Protein AF-A0AAV4RPF2-F1 (afdb_monomer_lite)

Radius of gyration: 21.47 Å; chains: 1; bounding box: 66×30×60 Å

Organism: Caerostris extrusa (NCBI:txid172846)

Sequence (125 aa):
MWRKDGKDIMGQFYALSDIQVTRRSFAWDINDFSHLQVNKKHSVSINSMSKNVLITLDLFFSGGQYSEETINITVCFSDPTIEFLTFNYFLMDAEGQRVDCGKQEILSDQFKKETTFALPLSKPK

pLDDT: mean 80.64, std 11.81, range [34.12, 93.69]

Secondary structure (DSSP, 8-state):
--EETTEE--PPP-PPPP------------TTGGGPPBT--EEEEEE-TTS-EEEEEEEEEEEETTEEEEEEEEEEE--TT--EEEEEEEEE-TT-PEEEEEEEEEEGGG--SEEEEE-------

Structure (mmCIF, N/CA/C/O backbone):
data_AF-A0AAV4RPF2-F1
#
_entry.id   AF-A0AAV4RPF2-F1
#
loop_
_atom_site.group_PDB
_atom_site.id
_atom_site.type_symbol
_atom_site.label_atom_id
_atom_site.label_alt_id
_atom_site.label_comp_id
_atom_site.label_asym_id
_atom_site.label_entity_id
_atom_site.label_seq_id
_atom_site.pdbx_PDB_ins_code
_atom_site.Cartn_x
_atom_site.Cartn_y
_atom_site.Cartn_z
_atom_site.occupancy
_atom_site.B_iso_or_equiv
_atom_site.auth_seq_id
_atom_site.aut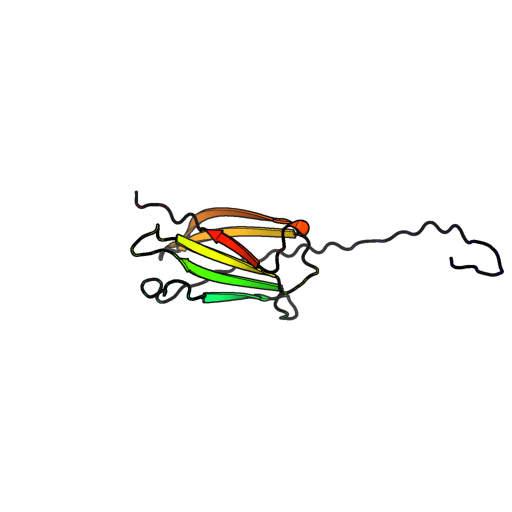h_comp_id
_atom_site.auth_asym_id
_atom_site.auth_atom_id
_atom_site.pdbx_PDB_model_num
ATOM 1 N N . MET A 1 1 ? 34.977 3.013 -24.469 1.00 49.94 1 MET A N 1
ATOM 2 C CA . MET A 1 1 ? 34.861 3.310 -25.912 1.00 49.94 1 MET A CA 1
ATOM 3 C C . MET A 1 1 ? 35.211 2.039 -26.661 1.00 49.94 1 MET A C 1
ATOM 5 O O . MET A 1 1 ? 36.347 1.591 -26.557 1.00 49.94 1 MET A O 1
ATOM 9 N N . TRP A 1 2 ? 34.228 1.381 -27.272 1.00 54.47 2 TRP A N 1
ATOM 10 C CA . TRP A 1 2 ? 34.443 0.076 -27.898 1.00 54.47 2 TRP A CA 1
ATOM 11 C C . TRP A 1 2 ? 34.965 0.274 -29.319 1.00 54.47 2 TRP A C 1
ATOM 13 O O . TRP A 1 2 ? 34.317 0.921 -30.136 1.00 54.47 2 TRP A O 1
ATOM 23 N N . ARG A 1 3 ? 36.158 -0.259 -29.588 1.00 56.97 3 ARG A N 1
ATOM 24 C CA . ARG A 1 3 ? 36.816 -0.207 -30.895 1.00 56.97 3 ARG A CA 1
ATOM 25 C C . ARG A 1 3 ? 36.824 -1.602 -31.493 1.00 56.97 3 ARG A C 1
ATOM 27 O O . ARG A 1 3 ? 37.191 -2.554 -30.808 1.00 56.97 3 ARG A O 1
ATOM 34 N N . LYS A 1 4 ? 36.475 -1.709 -32.771 1.00 59.25 4 LYS A N 1
ATOM 35 C CA . LYS A 1 4 ? 36.765 -2.893 -33.582 1.00 59.25 4 LYS A CA 1
ATOM 36 C C . LYS A 1 4 ? 37.765 -2.469 -34.651 1.00 59.25 4 LYS A C 1
ATOM 38 O O . LYS A 1 4 ? 37.556 -1.456 -35.313 1.00 59.25 4 LYS A O 1
ATOM 43 N N . ASP A 1 5 ? 38.889 -3.176 -34.727 1.00 71.62 5 ASP A N 1
ATOM 44 C CA . ASP A 1 5 ? 39.988 -2.909 -35.667 1.00 71.62 5 ASP A CA 1
ATOM 45 C C . ASP A 1 5 ? 40.487 -1.450 -35.658 1.00 71.62 5 ASP A C 1
ATOM 47 O O . ASP A 1 5 ? 40.779 -0.851 -36.691 1.00 71.62 5 ASP A O 1
ATOM 51 N N . GLY A 1 6 ? 40.554 -0.844 -34.467 1.00 65.69 6 GLY A N 1
ATOM 52 C CA . GLY A 1 6 ? 41.120 0.496 -34.276 1.00 65.69 6 GLY A CA 1
ATOM 53 C C . GLY A 1 6 ? 40.266 1.663 -34.786 1.00 65.69 6 GLY A C 1
ATOM 54 O O . GLY A 1 6 ? 40.702 2.805 -34.656 1.00 65.69 6 GLY A O 1
ATOM 55 N N . LYS A 1 7 ? 39.058 1.416 -35.309 1.00 60.72 7 LYS A N 1
ATOM 56 C CA . LYS A 1 7 ? 38.104 2.464 -35.703 1.00 60.72 7 LYS A CA 1
ATOM 57 C C . LYS A 1 7 ? 36.989 2.607 -34.669 1.00 60.72 7 LYS A C 1
ATOM 59 O O . LYS A 1 7 ? 36.446 1.612 -34.184 1.00 60.72 7 LYS A O 1
ATOM 64 N N . ASP A 1 8 ? 36.650 3.853 -34.344 1.00 62.22 8 ASP A N 1
ATOM 65 C CA . ASP A 1 8 ? 35.477 4.160 -33.529 1.00 62.22 8 ASP A CA 1
ATOM 66 C C . ASP A 1 8 ? 34.224 3.883 -34.364 1.00 62.22 8 ASP A C 1
ATOM 68 O O . ASP A 1 8 ? 33.990 4.482 -35.415 1.00 62.22 8 ASP A O 1
ATOM 72 N N . ILE A 1 9 ? 33.430 2.921 -33.910 1.00 64.44 9 ILE A N 1
ATOM 73 C CA . ILE A 1 9 ? 32.157 2.569 -34.529 1.00 64.44 9 ILE A CA 1
ATOM 74 C C . ILE A 1 9 ? 31.121 3.543 -33.963 1.00 64.44 9 ILE A C 1
ATOM 76 O O . ILE A 1 9 ? 30.652 3.365 -32.839 1.00 64.44 9 ILE A O 1
ATOM 80 N N . MET A 1 10 ? 30.777 4.597 -34.711 1.00 60.41 10 MET A N 1
ATOM 81 C CA . MET A 1 10 ? 29.587 5.406 -34.417 1.00 60.41 10 MET A CA 1
ATOM 82 C C . MET A 1 10 ? 28.338 4.590 -34.776 1.00 60.41 10 MET A C 1
ATOM 84 O O . MET A 1 10 ? 27.730 4.771 -35.827 1.00 60.41 10 MET A O 1
ATOM 88 N N . GLY A 1 11 ? 27.990 3.633 -33.919 1.00 66.31 11 GLY A N 1
ATOM 89 C CA . GLY A 1 11 ? 26.683 2.991 -33.950 1.00 66.31 11 GLY A CA 1
ATOM 90 C C . GLY A 1 11 ? 25.660 3.892 -33.266 1.00 66.31 11 GLY A C 1
ATOM 91 O O . GLY A 1 11 ? 25.922 4.402 -32.179 1.00 66.31 11 GLY A O 1
ATOM 92 N N . GLN A 1 12 ? 24.497 4.098 -33.883 1.00 66.88 12 GLN A N 1
ATOM 93 C CA . GLN A 1 12 ? 23.336 4.591 -33.145 1.00 66.88 12 GLN A CA 1
ATOM 94 C C . GLN A 1 12 ? 22.904 3.489 -32.177 1.00 66.88 12 GLN A C 1
ATOM 96 O O . GLN A 1 12 ? 22.628 2.361 -32.585 1.00 66.88 12 GLN A O 1
ATOM 101 N N . PHE A 1 13 ? 22.910 3.808 -30.888 1.00 65.62 13 PHE A N 1
ATOM 102 C CA . PHE A 1 13 ? 22.468 2.900 -29.841 1.00 65.62 13 PHE A CA 1
ATOM 103 C C . PHE A 1 13 ? 21.001 3.190 -29.555 1.00 65.62 13 PHE A C 1
ATOM 105 O O . PHE A 1 13 ? 20.647 4.309 -29.189 1.00 65.62 13 PHE A O 1
ATOM 112 N N . TYR A 1 14 ? 20.158 2.178 -29.716 1.00 70.56 14 TYR A N 1
ATOM 113 C CA . TYR A 1 14 ? 18.766 2.235 -29.301 1.00 70.56 14 TYR A CA 1
ATOM 114 C C . TYR A 1 14 ? 18.627 1.420 -28.021 1.00 70.56 14 TYR A C 1
ATOM 116 O O . TYR A 1 14 ? 19.003 0.250 -27.984 1.00 70.56 14 TYR A O 1
ATOM 124 N N . ALA A 1 15 ? 18.098 2.046 -26.976 1.00 75.50 15 ALA A N 1
ATOM 125 C CA . ALA A 1 15 ? 17.590 1.345 -25.810 1.00 75.50 15 ALA A CA 1
ATOM 126 C C . ALA A 1 15 ? 16.069 1.266 -25.957 1.00 75.50 15 ALA A C 1
ATOM 128 O O . ALA A 1 15 ? 15.411 2.289 -26.145 1.00 75.50 15 ALA A O 1
ATOM 129 N N . LEU A 1 16 ? 15.526 0.052 -25.918 1.00 76.94 16 LEU A N 1
ATOM 130 C CA . LEU A 1 16 ? 14.088 -0.177 -25.842 1.00 76.94 16 LEU A CA 1
ATOM 131 C C . LEU A 1 16 ? 13.747 -0.436 -24.378 1.00 76.94 16 LEU A C 1
ATOM 133 O O . LEU A 1 16 ? 14.242 -1.401 -23.797 1.00 76.94 16 LEU A O 1
ATOM 137 N N . SER A 1 17 ? 12.923 0.426 -23.793 1.00 74.69 17 SER A N 1
ATOM 138 C CA . SER A 1 17 ? 12.342 0.190 -22.472 1.00 74.69 17 SER A CA 1
ATOM 139 C C . SER A 1 17 ? 10.981 -0.473 -22.651 1.00 74.69 17 SER A C 1
ATOM 141 O O . SER A 1 17 ? 10.117 0.083 -23.328 1.00 74.69 17 SER A O 1
ATOM 143 N N . ASP A 1 18 ? 10.792 -1.648 -22.054 1.00 79.44 18 ASP A N 1
ATOM 144 C CA . ASP A 1 18 ? 9.480 -2.288 -21.951 1.00 79.44 18 ASP A CA 1
ATOM 145 C C . ASP A 1 18 ? 8.809 -1.828 -20.651 1.00 79.44 18 ASP A C 1
ATOM 147 O O . ASP A 1 18 ? 9.366 -1.994 -19.564 1.00 79.44 18 ASP A O 1
ATOM 151 N N . ILE A 1 19 ? 7.642 -1.194 -20.767 1.00 80.88 19 ILE A N 1
ATOM 152 C CA . ILE A 1 19 ? 6.880 -0.673 -19.629 1.00 80.88 19 ILE A CA 1
ATOM 153 C C . ILE A 1 19 ? 5.641 -1.543 -19.465 1.00 80.88 19 ILE A C 1
ATOM 155 O O . ILE A 1 19 ? 4.649 -1.399 -20.184 1.00 80.88 19 ILE A O 1
ATOM 159 N N . GLN A 1 20 ? 5.675 -2.425 -18.471 1.00 84.88 20 GLN A N 1
ATOM 160 C CA . GLN A 1 20 ? 4.541 -3.279 -18.155 1.00 84.88 20 GLN A CA 1
ATOM 161 C C . GLN A 1 20 ? 3.551 -2.568 -17.221 1.00 84.88 20 GLN A C 1
ATOM 163 O O . GLN A 1 20 ? 3.886 -2.187 -16.101 1.00 84.88 20 GLN A O 1
ATOM 168 N N . VAL A 1 21 ? 2.286 -2.472 -17.639 1.00 85.25 21 VAL A N 1
ATOM 169 C CA . VAL A 1 21 ? 1.189 -1.955 -16.805 1.00 85.25 21 VAL A CA 1
ATOM 170 C C . VAL A 1 21 ? 0.378 -3.118 -16.244 1.00 85.25 21 VAL A C 1
ATOM 172 O O . VAL A 1 21 ? -0.263 -3.857 -16.989 1.00 85.25 21 VAL A O 1
ATOM 175 N N . THR A 1 22 ? 0.358 -3.261 -14.919 1.00 85.88 22 THR A N 1
ATOM 176 C CA . THR A 1 22 ? -0.455 -4.276 -14.232 1.00 85.88 22 THR A CA 1
ATOM 177 C C . THR A 1 22 ? -1.598 -3.613 -13.472 1.00 85.88 22 THR A C 1
ATOM 179 O O . THR A 1 22 ? -1.373 -2.726 -12.655 1.00 85.88 22 THR A O 1
ATOM 182 N N . ARG A 1 23 ? -2.836 -4.067 -13.708 1.00 88.38 23 ARG A N 1
ATOM 183 C CA . ARG A 1 23 ? -4.029 -3.623 -12.968 1.00 88.38 23 ARG A CA 1
ATOM 184 C C . ARG A 1 23 ? -4.556 -4.754 -12.102 1.00 88.38 23 ARG A C 1
ATOM 186 O O . ARG A 1 23 ? -4.682 -5.883 -12.570 1.00 88.38 23 ARG A O 1
ATOM 193 N N . ARG A 1 24 ? -4.870 -4.444 -10.847 1.00 86.44 24 ARG A N 1
ATOM 194 C CA . ARG A 1 24 ? -5.449 -5.388 -9.888 1.00 86.44 24 ARG A CA 1
ATOM 195 C C . ARG A 1 24 ? -6.525 -4.705 -9.063 1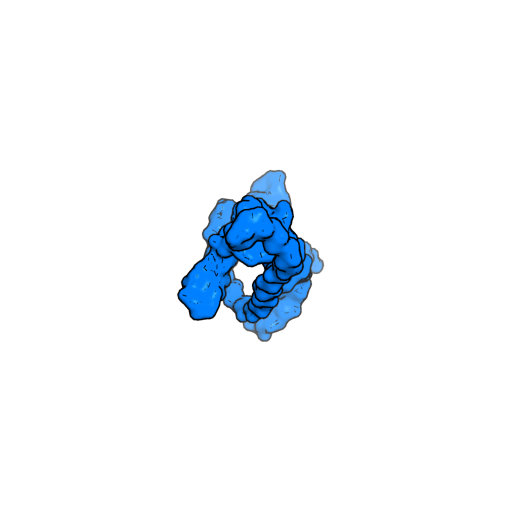.00 86.44 24 ARG A C 1
ATOM 197 O O . ARG A 1 24 ? -6.449 -3.510 -8.796 1.00 86.44 24 ARG A O 1
ATOM 204 N N . SER A 1 25 ? -7.504 -5.495 -8.653 1.00 88.25 25 SER A N 1
ATOM 205 C CA . SER A 1 25 ? -8.555 -5.092 -7.728 1.00 88.25 25 SER A CA 1
ATOM 206 C C . SER A 1 25 ? -8.775 -6.237 -6.755 1.00 88.25 25 SER A C 1
ATOM 208 O O . SER A 1 25 ? -8.750 -7.400 -7.154 1.00 88.25 25 SER A O 1
ATOM 210 N N . PHE A 1 26 ? -8.948 -5.909 -5.485 1.00 88.69 26 PHE A N 1
ATOM 211 C CA . PHE A 1 26 ? -9.204 -6.874 -4.428 1.00 88.69 26 PHE A CA 1
ATOM 212 C C . PHE A 1 26 ? -10.079 -6.218 -3.362 1.00 88.69 26 PHE A C 1
ATOM 214 O O . PHE A 1 26 ? -10.101 -4.993 -3.248 1.00 88.69 26 PHE A O 1
ATOM 221 N N . ALA A 1 27 ? -10.803 -7.044 -2.614 1.00 88.81 27 ALA A N 1
ATOM 222 C CA . ALA A 1 27 ? -11.460 -6.638 -1.382 1.00 88.81 27 ALA A CA 1
ATOM 223 C C . ALA A 1 27 ? -10.549 -7.011 -0.209 1.00 88.81 27 ALA A C 1
ATOM 225 O O . ALA A 1 27 ? -9.885 -8.051 -0.249 1.00 88.81 27 ALA A O 1
ATOM 226 N N . TRP A 1 28 ? -10.492 -6.151 0.802 1.00 90.12 28 TRP A N 1
ATOM 227 C CA . TRP A 1 28 ? -9.734 -6.401 2.018 1.00 90.12 28 TRP A CA 1
ATOM 228 C C . TRP A 1 28 ? -10.656 -6.279 3.221 1.00 90.12 28 TRP A C 1
ATOM 230 O O . TRP A 1 28 ? -10.997 -5.177 3.646 1.00 90.12 28 TRP A O 1
ATOM 240 N N . ASP A 1 29 ? -11.050 -7.432 3.752 1.00 87.62 29 ASP A N 1
ATOM 241 C CA . ASP A 1 29 ? -11.930 -7.502 4.909 1.00 87.62 29 ASP A CA 1
ATOM 242 C C . ASP A 1 29 ? -11.136 -7.193 6.182 1.00 87.62 29 ASP A C 1
ATOM 244 O O . ASP A 1 29 ? -10.206 -7.916 6.558 1.00 87.62 29 ASP A O 1
ATOM 248 N N . ILE A 1 30 ? -11.503 -6.099 6.848 1.00 84.25 30 ILE A N 1
ATOM 249 C CA . ILE A 1 30 ? -10.935 -5.712 8.139 1.00 84.25 30 ILE A CA 1
ATOM 250 C C . ILE A 1 30 ? -11.836 -6.257 9.241 1.00 84.25 30 ILE A C 1
ATOM 252 O O . ILE A 1 30 ? -12.804 -5.620 9.659 1.00 84.25 30 ILE A O 1
ATOM 256 N N . ASN A 1 31 ? -11.512 -7.461 9.703 1.00 82.88 31 ASN A N 1
ATOM 257 C CA . ASN A 1 31 ? -12.184 -8.062 10.850 1.00 82.88 31 ASN A CA 1
ATOM 258 C C . ASN A 1 31 ? -11.841 -7.304 12.137 1.00 82.88 31 ASN A C 1
ATOM 260 O O . ASN A 1 31 ? -10.755 -6.734 12.258 1.00 82.88 31 ASN A O 1
ATOM 264 N N . ASP A 1 32 ? -12.767 -7.322 13.096 1.00 81.81 32 ASP A N 1
ATOM 265 C CA . ASP A 1 32 ? -12.603 -6.694 14.411 1.00 81.81 32 ASP A CA 1
ATOM 266 C C . ASP A 1 32 ? -12.194 -5.213 14.336 1.00 81.81 32 ASP A C 1
ATOM 268 O O . ASP A 1 32 ? -11.394 -4.730 15.137 1.00 81.81 32 ASP A O 1
ATOM 272 N N . PHE A 1 33 ? -12.754 -4.471 13.373 1.00 79.50 33 PHE A N 1
ATOM 273 C CA . PHE A 1 33 ? -12.443 -3.056 13.148 1.00 79.50 33 PHE A CA 1
ATOM 274 C C . PHE A 1 33 ? -12.595 -2.194 14.417 1.00 79.50 33 PHE A C 1
ATOM 276 O O . PHE A 1 33 ? -11.781 -1.312 14.680 1.00 79.50 33 PHE A O 1
ATOM 283 N N . SER A 1 34 ? -13.592 -2.490 15.257 1.00 79.50 34 SER A N 1
ATOM 284 C CA . SER A 1 34 ? -13.816 -1.827 16.553 1.00 79.50 34 SER A CA 1
ATOM 285 C C . SER A 1 34 ? -12.712 -2.075 17.588 1.00 79.50 34 SER A C 1
ATOM 287 O O . SER A 1 34 ? -12.671 -1.402 18.615 1.00 79.50 34 SER A O 1
ATOM 289 N N . HIS A 1 35 ? -11.835 -3.049 17.347 1.00 82.50 35 HIS A N 1
ATOM 290 C CA . HIS A 1 35 ? -10.721 -3.429 18.214 1.00 82.50 35 HIS A CA 1
ATOM 291 C C . HIS A 1 35 ? -9.354 -3.079 17.614 1.00 82.50 35 HIS A C 1
ATOM 293 O O . HIS A 1 35 ? -8.325 -3.521 18.141 1.00 82.50 35 HIS A O 1
ATOM 299 N N . LEU A 1 36 ? -9.314 -2.287 16.535 1.00 82.38 36 LEU A N 1
ATOM 300 C CA . LEU A 1 36 ? -8.060 -1.763 16.003 1.00 82.38 36 LEU A CA 1
ATOM 301 C C . LEU A 1 36 ? -7.321 -0.988 17.099 1.00 82.38 36 LEU A C 1
ATOM 303 O O . LEU A 1 36 ? -7.837 -0.045 17.695 1.00 82.38 36 LEU A O 1
ATOM 307 N N . GLN A 1 37 ? -6.091 -1.411 17.380 1.00 85.19 37 GLN A N 1
ATOM 308 C CA . GLN A 1 37 ? -5.238 -0.749 18.360 1.00 85.19 37 GLN A CA 1
ATOM 309 C C . GLN A 1 37 ? -4.511 0.426 17.706 1.00 85.19 37 GLN A C 1
ATOM 311 O O . GLN A 1 37 ? -4.045 0.324 16.568 1.00 85.19 37 GLN A O 1
ATOM 316 N N . VAL A 1 38 ? -4.358 1.522 18.452 1.00 85.94 38 VAL A N 1
ATOM 317 C CA . VAL A 1 38 ? -3.593 2.693 18.007 1.00 85.94 38 VAL A CA 1
ATOM 318 C C . VAL A 1 38 ? -2.183 2.261 17.588 1.00 85.94 38 VAL A C 1
ATOM 320 O O . VAL A 1 38 ? -1.487 1.559 18.321 1.00 85.94 38 VAL A O 1
ATOM 323 N N . ASN A 1 39 ? -1.771 2.684 16.396 1.00 85.38 39 ASN A N 1
ATOM 324 C CA . ASN A 1 39 ? -0.500 2.402 15.727 1.00 85.38 39 ASN A CA 1
ATOM 325 C C . ASN A 1 39 ? -0.219 0.923 15.415 1.00 85.38 39 ASN A C 1
ATOM 327 O O . ASN A 1 39 ? 0.867 0.600 14.925 1.00 85.38 39 ASN A O 1
ATOM 331 N N . LYS A 1 40 ? -1.169 0.011 15.650 1.00 90.31 40 LYS A N 1
ATOM 332 C CA . LYS A 1 40 ? -1.027 -1.382 15.228 1.00 90.31 40 LYS A CA 1
ATOM 333 C C . LYS A 1 40 ? -1.340 -1.498 13.742 1.00 90.31 40 LYS A C 1
ATOM 335 O O . LYS A 1 40 ? -2.433 -1.155 13.298 1.00 90.31 40 LYS A O 1
ATOM 340 N N . LYS A 1 41 ? -0.368 -2.006 12.988 1.00 91.69 41 LYS A N 1
ATOM 341 C CA . LYS A 1 41 ? -0.482 -2.222 11.547 1.00 91.69 41 LYS A CA 1
ATOM 342 C C . LYS A 1 41 ? -1.186 -3.542 11.243 1.00 91.69 41 LYS A C 1
ATOM 344 O O . LYS A 1 41 ? -0.822 -4.588 11.779 1.00 91.69 41 LYS A O 1
ATOM 349 N N . HIS A 1 42 ? -2.167 -3.472 10.359 1.00 92.25 42 HIS A N 1
ATOM 350 C CA . HIS A 1 42 ? -2.806 -4.602 9.703 1.00 92.25 42 HIS A CA 1
ATOM 351 C C . HIS A 1 42 ? -2.357 -4.583 8.249 1.00 92.25 42 HIS A C 1
ATOM 353 O O . HIS A 1 42 ? -2.541 -3.570 7.588 1.00 92.25 42 HIS A O 1
ATOM 359 N N . SER A 1 43 ? -1.758 -5.665 7.757 1.00 93.69 43 SER A N 1
ATOM 360 C CA . SER A 1 43 ? -1.081 -5.651 6.456 1.00 93.69 43 SER A CA 1
ATOM 361 C C . SER A 1 43 ? -1.758 -6.561 5.437 1.00 93.69 43 SER A C 1
ATOM 363 O O . SER A 1 43 ? -2.194 -7.664 5.770 1.00 93.69 43 SER A O 1
ATOM 365 N N . VAL A 1 44 ? -1.773 -6.135 4.176 1.00 93.19 44 VAL A N 1
ATOM 366 C CA . VAL A 1 44 ? -2.100 -6.980 3.021 1.00 93.19 44 VAL A CA 1
ATOM 367 C C . VAL A 1 44 ? -1.035 -6.813 1.944 1.00 93.19 44 VAL A C 1
ATOM 369 O O . VAL A 1 44 ? -0.592 -5.703 1.657 1.00 93.19 44 VAL A O 1
ATOM 372 N N . SER A 1 45 ? -0.616 -7.920 1.335 1.00 93.19 45 SER A N 1
ATOM 373 C CA . SER A 1 45 ? 0.392 -7.913 0.273 1.00 93.19 45 SER A CA 1
ATOM 374 C C . SER A 1 45 ? -0.245 -8.112 -1.097 1.00 93.19 45 SER A C 1
ATOM 376 O O . SER A 1 45 ? -1.031 -9.032 -1.323 1.00 93.19 45 SER A O 1
ATOM 378 N N . ILE A 1 46 ? 0.144 -7.258 -2.035 1.00 89.94 46 ILE A N 1
ATOM 379 C CA . ILE A 1 46 ? -0.178 -7.361 -3.451 1.00 89.94 46 ILE A CA 1
ATOM 380 C C . ILE A 1 46 ? 1.010 -8.036 -4.128 1.00 89.94 46 ILE A C 1
ATOM 382 O O . ILE A 1 46 ? 2.094 -7.464 -4.239 1.00 89.94 46 ILE A O 1
ATOM 386 N N . ASN A 1 47 ? 0.797 -9.264 -4.591 1.00 90.25 47 ASN A N 1
ATOM 387 C CA . ASN A 1 47 ? 1.855 -10.077 -5.185 1.00 90.25 47 ASN A CA 1
ATOM 388 C C . ASN A 1 47 ? 1.862 -9.967 -6.712 1.00 90.25 47 ASN A C 1
ATOM 390 O O . ASN A 1 47 ? 0.845 -9.655 -7.317 1.00 90.25 47 ASN A O 1
ATOM 394 N N . SER A 1 48 ? 2.972 -10.289 -7.361 1.00 85.81 48 SER A N 1
ATOM 395 C CA . SER A 1 48 ? 3.072 -10.491 -8.804 1.00 85.81 48 SER A CA 1
ATOM 396 C C . SER A 1 48 ? 2.387 -11.801 -9.224 1.00 85.81 48 SER A C 1
ATOM 398 O O . SER A 1 48 ? 1.895 -12.574 -8.397 1.00 85.81 48 SER A O 1
ATOM 400 N N . MET A 1 49 ? 2.353 -12.092 -10.530 1.00 82.12 49 MET A N 1
ATOM 401 C CA . MET A 1 49 ? 1.900 -13.404 -11.028 1.00 82.12 49 MET A CA 1
ATOM 402 C C . MET A 1 49 ? 2.828 -14.544 -10.582 1.00 82.12 49 MET A C 1
ATOM 404 O O . MET A 1 49 ? 2.369 -15.660 -10.359 1.00 82.12 49 MET A O 1
ATOM 408 N N . SER A 1 50 ? 4.116 -14.250 -10.380 1.00 86.31 50 SER A N 1
ATOM 409 C CA . SER A 1 50 ? 5.114 -15.177 -9.838 1.00 86.31 50 SER A CA 1
ATOM 410 C C . SER A 1 50 ? 5.107 -15.264 -8.304 1.00 86.31 50 SER A C 1
ATOM 412 O O . SER A 1 50 ? 5.998 -15.884 -7.736 1.00 86.31 50 SER A O 1
ATOM 414 N N . LYS A 1 51 ? 4.102 -14.680 -7.630 1.00 84.56 51 LYS A N 1
ATOM 415 C CA . LYS A 1 51 ? 3.945 -14.636 -6.163 1.00 84.56 51 LYS A CA 1
ATOM 416 C C . LYS A 1 51 ? 5.013 -13.831 -5.404 1.00 84.56 51 LYS A C 1
ATOM 418 O O . LYS A 1 51 ? 5.072 -13.927 -4.182 1.00 84.56 51 LYS A O 1
ATOM 423 N N . ASN A 1 52 ? 5.797 -13.000 -6.087 1.00 89.25 52 ASN A N 1
ATOM 424 C CA . ASN A 1 52 ? 6.695 -12.051 -5.423 1.00 89.25 52 ASN A CA 1
ATOM 425 C C . ASN A 1 52 ? 5.876 -10.885 -4.861 1.00 89.25 52 ASN A C 1
ATOM 427 O O . ASN A 1 52 ? 4.987 -10.395 -5.549 1.00 89.25 52 ASN A O 1
ATOM 431 N N . VAL A 1 53 ? 6.155 -10.421 -3.644 1.00 90.44 53 VAL A N 1
ATOM 432 C CA . VAL A 1 53 ? 5.467 -9.246 -3.086 1.00 90.44 53 VAL A CA 1
ATOM 433 C C . VAL A 1 53 ? 5.906 -8.004 -3.858 1.00 90.44 53 VAL A C 1
ATOM 435 O O . VAL A 1 53 ? 7.096 -7.715 -3.925 1.00 90.44 53 VAL A O 1
ATOM 438 N N . LEU A 1 54 ? 4.951 -7.279 -4.439 1.00 89.31 54 LEU A N 1
ATOM 439 C CA . LEU A 1 54 ? 5.206 -6.017 -5.139 1.00 89.31 54 LEU A CA 1
ATOM 440 C C . LEU A 1 54 ? 5.031 -4.840 -4.180 1.00 89.31 54 LEU A C 1
ATOM 442 O O . LEU A 1 54 ? 5.899 -3.977 -4.053 1.00 89.31 54 LEU A O 1
ATOM 446 N N . ILE A 1 55 ? 3.893 -4.831 -3.488 1.00 90.00 55 ILE A N 1
ATOM 447 C CA . ILE A 1 55 ? 3.457 -3.763 -2.591 1.00 90.00 55 ILE A CA 1
ATOM 448 C C . ILE A 1 55 ? 2.849 -4.413 -1.352 1.00 90.00 55 ILE A C 1
ATOM 450 O O . ILE A 1 55 ? 2.090 -5.373 -1.471 1.00 90.00 55 ILE A O 1
ATOM 454 N N . THR A 1 56 ? 3.131 -3.862 -0.179 1.00 92.56 56 THR A N 1
ATOM 455 C CA . THR A 1 56 ? 2.387 -4.157 1.049 1.00 92.56 56 THR A CA 1
ATOM 456 C C . THR A 1 56 ? 1.639 -2.903 1.474 1.00 92.56 56 THR A C 1
ATOM 458 O O . THR A 1 56 ? 2.218 -1.820 1.498 1.00 92.56 56 THR A O 1
ATOM 461 N N . LEU A 1 57 ? 0.352 -3.037 1.771 1.00 92.06 57 LEU A N 1
ATOM 462 C CA . LEU A 1 57 ? -0.456 -1.974 2.354 1.00 92.06 57 LEU A CA 1
ATOM 463 C C . LEU A 1 57 ? -0.596 -2.242 3.848 1.00 92.06 57 LEU A C 1
ATOM 465 O O . LEU A 1 57 ? -1.056 -3.319 4.218 1.00 92.06 57 LEU A O 1
ATOM 469 N N . ASP A 1 58 ? -0.245 -1.266 4.677 1.00 92.81 58 ASP A N 1
ATOM 470 C CA . ASP A 1 58 ? -0.459 -1.297 6.121 1.00 92.81 58 ASP A CA 1
ATOM 471 C C . ASP A 1 58 ? -1.595 -0.336 6.482 1.00 92.81 58 ASP A C 1
ATOM 473 O O . ASP A 1 58 ? -1.447 0.879 6.364 1.00 92.81 58 ASP A O 1
ATOM 477 N N . LEU A 1 59 ? -2.715 -0.870 6.955 1.00 90.88 59 LEU A N 1
ATOM 478 C CA . LEU A 1 59 ? -3.794 -0.107 7.565 1.00 90.88 59 LEU A CA 1
ATOM 479 C C . LEU A 1 59 ? -3.503 0.046 9.055 1.00 90.88 59 LEU A C 1
ATOM 481 O O . LEU A 1 59 ? -3.217 -0.939 9.739 1.00 90.88 59 LEU A O 1
ATOM 485 N N . PHE A 1 60 ? -3.610 1.258 9.582 1.00 89.81 60 PHE A N 1
ATOM 486 C CA . PHE A 1 60 ? -3.510 1.480 11.018 1.00 89.81 60 PHE A CA 1
ATOM 487 C C . PHE A 1 60 ? -4.307 2.700 11.454 1.00 89.81 60 PHE A C 1
ATOM 489 O O . PHE A 1 60 ? -4.515 3.658 10.709 1.00 89.81 60 PHE A O 1
ATOM 496 N N . PHE A 1 61 ? -4.724 2.658 12.709 1.00 88.50 61 PHE A N 1
A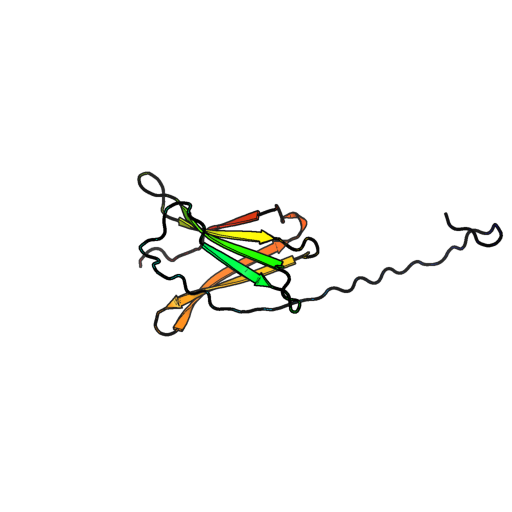TOM 497 C CA . PHE A 1 61 ? -5.388 3.757 13.380 1.00 88.50 61 PHE A CA 1
ATOM 498 C C . PHE A 1 61 ? -4.355 4.628 14.099 1.00 88.50 61 PHE A C 1
ATOM 500 O O . PHE A 1 61 ? -3.466 4.097 14.760 1.00 88.50 61 PHE A O 1
ATOM 507 N N . SER A 1 62 ? -4.451 5.949 13.996 1.00 87.56 62 SER A N 1
ATOM 508 C CA . SER A 1 62 ? -3.617 6.895 14.749 1.00 87.56 62 SER A CA 1
ATOM 509 C C . SER A 1 62 ? -4.483 7.967 15.403 1.00 87.56 62 SER A C 1
ATOM 511 O O . SER A 1 62 ? -5.564 8.259 14.904 1.00 87.56 62 SER A O 1
ATOM 513 N N . GLY A 1 63 ? -3.978 8.619 16.446 1.00 81.75 63 GLY A N 1
ATOM 514 C CA . GLY A 1 63 ? -4.724 9.643 17.186 1.00 81.75 63 GLY A CA 1
ATOM 515 C C . GLY A 1 63 ? -5.259 9.122 18.522 1.00 81.75 63 GLY A C 1
ATOM 516 O O . GLY A 1 63 ? -4.786 8.090 19.004 1.00 81.75 63 GLY A O 1
ATOM 517 N N . GLY A 1 64 ? -6.188 9.852 19.150 1.00 73.94 64 GLY A N 1
ATOM 518 C CA . GLY A 1 64 ? -6.829 9.442 20.405 1.00 73.94 64 GLY A CA 1
ATOM 519 C C . GLY A 1 64 ? -7.034 10.594 21.391 1.00 73.94 64 GLY A C 1
ATOM 520 O O . GLY A 1 64 ? -7.383 11.698 21.000 1.00 73.94 64 GLY A O 1
ATOM 521 N N . GLN A 1 65 ? -6.796 10.351 22.687 1.00 64.00 65 GLN A N 1
ATOM 522 C CA . GLN A 1 65 ? -7.206 11.205 23.822 1.00 64.00 65 GLN A CA 1
ATOM 523 C C . GLN A 1 65 ? -6.923 12.721 23.686 1.00 64.00 65 GLN A C 1
ATOM 525 O O . GLN A 1 65 ? -7.595 13.519 24.336 1.00 64.00 65 GLN A O 1
ATOM 530 N N . TYR A 1 66 ? -5.966 13.125 22.843 1.00 75.06 66 TYR A N 1
ATOM 531 C CA . TYR A 1 66 ? -5.597 14.525 22.615 1.00 75.06 66 TYR A CA 1
ATOM 532 C C . TYR A 1 66 ? -5.456 14.913 21.126 1.00 75.06 66 TYR A C 1
ATOM 534 O O . TYR A 1 66 ? -4.944 15.995 20.836 1.00 75.06 66 TYR A O 1
ATOM 542 N N . SER A 1 67 ? -5.866 14.066 20.172 1.00 75.81 67 SER A N 1
ATOM 543 C CA . SER A 1 67 ? -5.747 14.335 18.728 1.00 75.81 67 SER A CA 1
ATOM 544 C C . SER A 1 67 ? -6.815 13.625 17.890 1.00 75.81 67 SER A C 1
ATOM 546 O O . SER A 1 67 ? -7.324 12.578 18.280 1.00 75.81 67 SER A O 1
ATOM 548 N N . GLU A 1 68 ? -7.148 14.195 16.726 1.00 80.19 68 GLU A N 1
ATOM 549 C CA . GLU A 1 68 ? -8.170 13.642 15.828 1.00 80.19 68 GLU A CA 1
ATOM 550 C C . GLU A 1 68 ? -7.820 12.207 15.412 1.00 80.19 68 GLU A C 1
ATOM 552 O O . GLU A 1 68 ? -6.723 11.907 14.930 1.00 80.19 68 GLU A O 1
ATOM 557 N N . GLU A 1 69 ? -8.773 11.313 15.644 1.00 83.44 69 GLU A N 1
ATOM 558 C CA . GLU A 1 69 ? -8.678 9.906 15.298 1.00 83.44 69 GLU A CA 1
ATOM 559 C C . GLU A 1 69 ? -8.727 9.750 13.779 1.00 83.44 69 GLU A 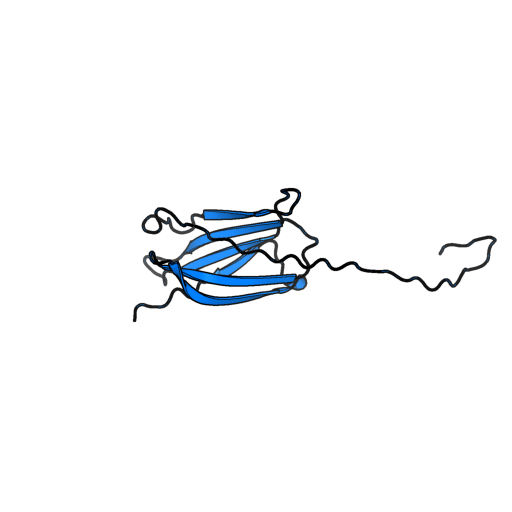C 1
ATOM 561 O O . GLU A 1 69 ? -9.658 10.198 13.114 1.00 83.44 69 GLU A O 1
ATOM 566 N N . THR A 1 70 ? -7.688 9.134 13.223 1.00 86.62 70 THR A N 1
ATOM 567 C CA . THR A 1 70 ? -7.495 9.019 11.779 1.00 86.62 70 THR A CA 1
ATOM 568 C C . THR A 1 70 ? -7.131 7.589 11.419 1.00 86.62 70 THR A C 1
ATOM 570 O O . THR A 1 70 ? -6.277 6.972 12.060 1.00 86.62 70 THR A O 1
ATOM 573 N N . ILE A 1 71 ? -7.743 7.067 10.359 1.00 87.06 71 ILE A N 1
ATOM 574 C CA . ILE A 1 71 ? -7.332 5.798 9.758 1.00 87.06 71 ILE A CA 1
ATOM 575 C C . ILE A 1 71 ? -6.387 6.098 8.616 1.00 87.06 71 ILE A C 1
ATOM 577 O O . ILE A 1 71 ? -6.705 6.888 7.732 1.00 87.06 71 ILE A O 1
ATOM 581 N N . ASN A 1 72 ? -5.229 5.460 8.635 1.00 88.44 72 ASN A N 1
ATOM 582 C CA . ASN A 1 72 ? -4.173 5.680 7.667 1.00 88.44 72 ASN A CA 1
ATOM 583 C C . ASN A 1 72 ? -3.885 4.402 6.898 1.00 88.44 72 ASN A C 1
ATOM 585 O O . ASN A 1 72 ? -3.992 3.297 7.436 1.00 88.44 72 ASN A O 1
ATOM 589 N N . ILE A 1 73 ? -3.451 4.582 5.655 1.00 89.75 73 ILE A N 1
ATOM 590 C CA . ILE A 1 73 ? -2.810 3.541 4.866 1.00 89.75 73 ILE A CA 1
ATOM 591 C C . ILE A 1 73 ? -1.376 3.968 4.591 1.00 89.75 73 ILE A C 1
ATOM 593 O O . ILE A 1 73 ? -1.124 5.066 4.092 1.00 89.75 73 ILE A O 1
ATOM 597 N N . THR A 1 74 ? -0.440 3.072 4.883 1.00 90.81 74 THR A N 1
ATOM 598 C CA . THR A 1 74 ? 0.935 3.148 4.400 1.00 90.81 74 THR A CA 1
ATOM 599 C C . THR A 1 74 ? 1.123 2.176 3.247 1.00 90.81 74 THR A C 1
ATOM 601 O O . THR A 1 74 ? 0.784 1.001 3.349 1.00 90.81 74 THR A O 1
ATOM 604 N N . VAL A 1 75 ? 1.700 2.659 2.154 1.00 89.94 75 VAL A N 1
ATOM 605 C CA . VAL A 1 75 ? 2.112 1.861 1.002 1.00 89.94 75 VAL A CA 1
ATOM 606 C C . VAL A 1 75 ? 3.608 1.608 1.114 1.00 89.94 75 VAL A C 1
ATOM 608 O O . VAL A 1 75 ? 4.402 2.547 1.082 1.00 89.94 75 VAL A O 1
ATOM 611 N N . CYS A 1 76 ? 3.981 0.340 1.241 1.00 89.69 76 CYS A N 1
ATOM 612 C CA . CYS A 1 76 ? 5.355 -0.134 1.331 1.00 89.69 76 CYS A CA 1
ATOM 613 C C . CYS A 1 76 ? 5.742 -0.822 0.018 1.00 89.69 76 CYS A C 1
ATOM 615 O O . CYS A 1 76 ? 5.191 -1.870 -0.333 1.00 89.69 76 CYS A O 1
ATOM 617 N N . PHE A 1 77 ? 6.707 -0.254 -0.701 1.00 87.69 77 PHE A N 1
ATOM 618 C CA . PHE A 1 77 ? 7.170 -0.782 -1.985 1.00 87.69 77 PHE A CA 1
ATOM 619 C C . PHE A 1 77 ? 8.228 -1.857 -1.752 1.00 87.69 77 PHE A C 1
ATOM 621 O O . PHE A 1 77 ? 9.244 -1.613 -1.103 1.00 87.69 77 PHE A O 1
ATOM 628 N N . SER A 1 78 ? 7.963 -3.066 -2.244 1.00 88.12 78 SER A N 1
ATOM 629 C CA . SER A 1 78 ? 8.889 -4.202 -2.134 1.00 88.12 78 SER A CA 1
ATOM 630 C C . SER A 1 78 ? 9.682 -4.418 -3.422 1.00 88.12 78 SER A C 1
ATOM 632 O O . SER A 1 78 ? 10.819 -4.880 -3.363 1.00 88.12 78 SER A O 1
ATOM 634 N N . ASP A 1 79 ? 9.101 -4.059 -4.569 1.00 84.94 79 ASP A N 1
ATOM 635 C CA . ASP A 1 79 ? 9.755 -4.132 -5.872 1.00 84.94 79 ASP A CA 1
ATOM 636 C C . ASP A 1 79 ? 10.268 -2.741 -6.300 1.00 84.94 79 ASP A C 1
ATOM 638 O O . ASP A 1 79 ? 9.456 -1.831 -6.505 1.00 84.94 79 ASP A O 1
ATOM 642 N N . PRO A 1 80 ? 11.595 -2.546 -6.430 1.00 82.69 80 PRO A N 1
ATOM 643 C CA . PRO A 1 80 ? 12.174 -1.262 -6.810 1.00 82.69 80 PRO A CA 1
ATOM 644 C C . PRO A 1 80 ? 11.966 -0.909 -8.288 1.00 82.69 80 PRO A C 1
ATOM 646 O O . PRO A 1 80 ? 12.283 0.211 -8.668 1.00 82.69 80 PRO A O 1
ATOM 649 N N . THR A 1 81 ? 11.470 -1.824 -9.133 1.00 84.31 81 THR A N 1
ATOM 650 C CA . THR A 1 81 ? 11.217 -1.531 -10.556 1.00 84.31 81 THR A CA 1
ATOM 651 C C . THR A 1 81 ? 9.857 -0.877 -10.797 1.00 84.31 81 THR A C 1
ATOM 653 O O . THR A 1 81 ? 9.483 -0.629 -11.943 1.00 84.31 81 THR A O 1
ATOM 656 N N . ILE A 1 82 ? 9.061 -0.662 -9.747 1.00 85.50 82 ILE A N 1
ATOM 657 C CA . ILE A 1 82 ? 7.790 0.050 -9.855 1.00 85.50 82 ILE A CA 1
ATOM 658 C C . ILE A 1 82 ? 8.103 1.534 -10.033 1.00 85.50 82 ILE A C 1
ATOM 660 O O . ILE A 1 82 ? 8.600 2.177 -9.118 1.00 85.50 82 ILE A O 1
ATOM 664 N N . GLU A 1 83 ? 7.774 2.074 -11.207 1.00 86.38 83 GLU A N 1
ATOM 665 C CA . GLU A 1 83 ? 8.006 3.490 -11.533 1.00 86.38 83 GLU A CA 1
ATOM 666 C C . GLU A 1 83 ? 6.794 4.387 -11.236 1.00 86.38 83 GLU A C 1
ATOM 668 O O . GLU A 1 83 ? 6.906 5.600 -11.066 1.00 86.38 83 GLU A O 1
ATOM 673 N N . PHE A 1 84 ? 5.603 3.792 -11.184 1.00 88.06 84 PHE A N 1
ATOM 674 C CA . PHE A 1 84 ? 4.355 4.517 -11.003 1.00 88.06 84 PHE A CA 1
ATOM 675 C C . PHE A 1 84 ? 3.298 3.626 -10.365 1.00 88.06 84 PHE A C 1
ATOM 677 O O . PHE A 1 84 ? 3.121 2.469 -10.757 1.00 88.06 84 PHE A O 1
ATOM 684 N N . LEU A 1 85 ? 2.554 4.186 -9.414 1.00 88.00 85 LEU A N 1
ATOM 685 C CA . LEU A 1 85 ? 1.421 3.522 -8.794 1.00 88.00 85 LEU A CA 1
ATOM 686 C C . LEU A 1 85 ? 0.212 4.454 -8.755 1.00 88.00 85 LEU A C 1
ATOM 688 O O . LEU A 1 85 ? 0.288 5.601 -8.326 1.00 88.00 85 LEU A O 1
ATOM 692 N N . THR A 1 86 ? -0.942 3.915 -9.136 1.00 89.94 86 THR A N 1
ATOM 693 C CA . THR A 1 86 ? -2.243 4.536 -8.894 1.00 89.94 86 THR A CA 1
ATOM 694 C C . THR A 1 86 ? -3.103 3.591 -8.075 1.00 89.94 86 THR A C 1
ATOM 696 O O . THR A 1 86 ? -3.241 2.420 -8.432 1.00 89.94 86 THR A O 1
ATOM 699 N N . PHE A 1 87 ? -3.722 4.103 -7.016 1.00 86.31 87 PHE A N 1
ATOM 700 C CA . PHE A 1 87 ? -4.689 3.366 -6.208 1.00 86.31 87 PHE A CA 1
ATOM 701 C C . PHE A 1 87 ? -5.976 4.173 -6.088 1.00 86.31 87 PHE A C 1
ATOM 703 O O . PHE A 1 87 ? -5.976 5.328 -5.668 1.00 86.31 87 PHE A O 1
ATOM 710 N N . ASN A 1 88 ? -7.071 3.521 -6.471 1.00 89.44 88 ASN A N 1
ATOM 711 C CA . ASN A 1 88 ? -8.426 3.949 -6.158 1.00 89.44 88 ASN A CA 1
ATOM 712 C C . ASN A 1 88 ? -8.906 3.052 -5.026 1.00 89.44 88 ASN A C 1
ATOM 714 O O . ASN A 1 88 ? -8.753 1.829 -5.118 1.00 89.44 88 ASN A O 1
ATOM 718 N N . TYR A 1 89 ? -9.477 3.634 -3.985 1.00 87.06 89 TYR A N 1
ATOM 719 C CA . TYR A 1 89 ? -9.955 2.874 -2.841 1.00 87.06 89 TYR A CA 1
ATOM 720 C C . TYR A 1 89 ? -11.385 3.269 -2.508 1.00 87.06 89 TYR A C 1
ATOM 722 O O . TYR A 1 89 ? -11.803 4.415 -2.656 1.00 87.06 89 TYR A O 1
ATOM 730 N N . PHE A 1 90 ? -12.136 2.262 -2.084 1.00 87.44 90 PHE A N 1
ATOM 731 C CA . PHE A 1 90 ? -13.557 2.357 -1.814 1.00 87.44 90 PHE A CA 1
ATOM 732 C C . PHE A 1 90 ? -13.814 1.728 -0.456 1.00 87.44 90 PHE A C 1
ATOM 734 O O . PHE A 1 90 ? -13.254 0.671 -0.156 1.00 87.44 90 PHE A O 1
ATOM 741 N N . LEU A 1 91 ? -14.681 2.345 0.337 1.00 85.62 91 LEU A N 1
ATOM 742 C CA . LEU A 1 91 ? -15.296 1.651 1.459 1.00 85.62 91 LEU A CA 1
ATOM 743 C C . LEU A 1 91 ? -16.461 0.827 0.938 1.00 85.62 91 LEU A C 1
ATOM 745 O O . LEU A 1 91 ? -17.216 1.288 0.081 1.00 85.62 91 LEU A O 1
ATOM 749 N N . MET A 1 92 ? -16.591 -0.383 1.461 1.00 85.94 92 MET A N 1
ATOM 750 C CA . MET A 1 92 ? -17.720 -1.254 1.177 1.00 85.94 92 MET A CA 1
ATOM 751 C C . MET A 1 92 ? -18.574 -1.404 2.430 1.00 85.94 92 MET A C 1
ATOM 753 O O . MET A 1 92 ? -18.030 -1.659 3.504 1.00 85.94 92 MET A O 1
ATOM 757 N N . ASP A 1 93 ? -19.887 -1.224 2.292 1.00 80.75 93 ASP A N 1
ATOM 758 C CA . ASP A 1 93 ? -20.839 -1.574 3.348 1.00 80.75 93 ASP A CA 1
ATOM 759 C C . ASP A 1 93 ? -21.166 -3.079 3.341 1.00 80.75 93 ASP A C 1
ATOM 761 O O . ASP A 1 93 ? -20.676 -3.843 2.500 1.00 80.75 93 ASP A O 1
ATOM 765 N N . ALA A 1 94 ? -21.966 -3.517 4.317 1.00 81.69 94 ALA A N 1
ATOM 766 C CA . ALA A 1 94 ? -22.340 -4.922 4.478 1.00 81.69 94 ALA A CA 1
ATOM 767 C C . ALA A 1 94 ? -23.182 -5.444 3.298 1.00 81.69 94 ALA A C 1
ATOM 769 O O . ALA A 1 94 ? -23.191 -6.641 3.013 1.00 81.69 94 ALA A O 1
ATOM 770 N N . GLU A 1 95 ? -23.856 -4.542 2.590 1.00 84.50 95 GLU A N 1
ATOM 771 C CA . GLU A 1 95 ? -24.659 -4.790 1.399 1.00 84.50 95 GLU A CA 1
ATOM 772 C C . GLU A 1 95 ? -23.819 -4.785 0.105 1.00 84.50 95 GLU A C 1
ATOM 774 O O . GLU A 1 95 ? -24.341 -5.058 -0.981 1.00 84.50 95 GLU A O 1
ATOM 779 N N . GLY A 1 96 ? -22.513 -4.512 0.206 1.00 81.69 96 GLY A N 1
ATOM 780 C CA . GLY A 1 96 ? -21.558 -4.503 -0.899 1.00 81.69 96 GLY A CA 1
ATOM 781 C C . GLY A 1 96 ? -21.571 -3.225 -1.743 1.00 81.69 96 GLY A C 1
ATOM 782 O O . GLY A 1 96 ? -20.923 -3.189 -2.797 1.00 81.69 96 GLY A O 1
ATOM 783 N N . GLN A 1 97 ? -22.278 -2.178 -1.312 1.00 86.00 97 GLN A N 1
ATOM 784 C CA . GLN A 1 97 ? -22.229 -0.871 -1.955 1.00 86.00 97 GLN A CA 1
ATOM 785 C C . GLN A 1 97 ? -20.879 -0.217 -1.715 1.00 86.00 97 GLN A C 1
ATOM 787 O O . GLN A 1 97 ? -20.296 -0.300 -0.637 1.00 86.00 97 GLN A O 1
ATOM 792 N N . ARG A 1 98 ? -20.379 0.452 -2.753 1.00 87.88 98 ARG A N 1
ATOM 793 C CA . ARG A 1 98 ? -19.068 1.098 -2.743 1.00 87.88 98 ARG A CA 1
ATOM 794 C C . ARG A 1 98 ? -19.231 2.596 -2.585 1.00 87.88 98 ARG A C 1
ATOM 796 O O . ARG A 1 98 ? -19.858 3.242 -3.423 1.00 87.88 98 ARG A O 1
ATOM 803 N N . VAL A 1 99 ? -18.596 3.147 -1.564 1.00 85.00 99 VAL A N 1
ATOM 804 C CA . VAL A 1 99 ? -18.397 4.586 -1.417 1.00 85.00 99 VAL A CA 1
ATOM 805 C C . VAL A 1 99 ? -17.001 4.908 -1.931 1.00 85.00 99 VAL A C 1
ATOM 807 O O . VAL A 1 99 ? -16.020 4.360 -1.433 1.00 85.00 99 VAL A O 1
ATOM 810 N N . ASP A 1 100 ? -16.913 5.757 -2.956 1.00 87.31 100 ASP A N 1
ATOM 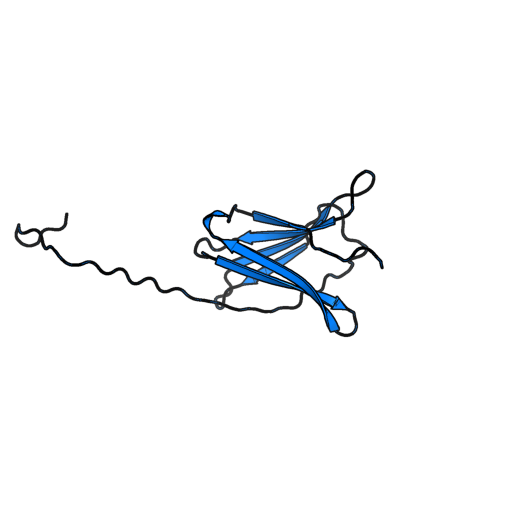811 C CA . ASP A 1 100 ? -15.632 6.249 -3.468 1.00 87.31 100 ASP A CA 1
ATOM 812 C C . ASP A 1 100 ? -14.948 7.106 -2.403 1.00 87.31 100 ASP A C 1
ATOM 814 O O . ASP A 1 100 ? -15.502 8.104 -1.937 1.00 87.31 100 ASP A O 1
ATOM 818 N N . CYS A 1 101 ? -13.753 6.687 -2.001 1.00 81.81 101 CYS A N 1
ATOM 819 C CA . CYS A 1 101 ? -12.942 7.387 -1.015 1.00 81.81 101 CYS A CA 1
ATOM 820 C C . CYS A 1 101 ? -11.751 8.096 -1.664 1.00 81.81 101 CYS A C 1
ATOM 822 O O . CYS A 1 101 ? -10.958 8.730 -0.976 1.00 81.81 101 CYS A O 1
ATOM 824 N N . GLY A 1 102 ? -11.651 8.048 -2.988 1.00 85.94 102 GLY A N 1
ATOM 825 C CA . GLY A 1 102 ? -10.725 8.837 -3.764 1.00 85.94 102 GLY A CA 1
ATOM 826 C C . GLY A 1 102 ? -9.641 8.022 -4.445 1.00 85.94 102 GLY A C 1
ATOM 827 O O . GLY A 1 102 ? -9.603 6.787 -4.476 1.00 85.94 102 GLY A O 1
ATOM 828 N N . LYS A 1 103 ? -8.737 8.795 -5.034 1.00 88.56 103 LYS A N 1
ATOM 829 C CA . LYS A 1 103 ? -7.647 8.333 -5.873 1.00 88.56 103 LYS A CA 1
ATOM 830 C C . LYS A 1 103 ? -6.360 8.971 -5.407 1.00 88.56 103 LYS A C 1
ATOM 832 O O . LYS A 1 103 ? -6.334 10.127 -4.991 1.00 88.56 103 LYS A O 1
ATOM 837 N N . GLN A 1 104 ? -5.294 8.208 -5.512 1.00 86.69 104 GLN A N 1
ATOM 838 C CA . GLN A 1 104 ? -3.958 8.654 -5.186 1.00 86.69 104 GLN A CA 1
ATOM 839 C C . GLN A 1 104 ? -3.000 8.133 -6.247 1.00 86.69 104 GLN A C 1
ATOM 841 O O . GLN A 1 104 ? -3.144 7.019 -6.766 1.00 86.69 104 GLN A O 1
ATOM 846 N N . GLU A 1 105 ? -2.039 8.977 -6.577 1.00 89.50 105 GLU A N 1
ATOM 847 C CA . GLU A 1 105 ? -1.023 8.731 -7.584 1.00 89.50 105 GLU A CA 1
ATOM 848 C C . GLU A 1 105 ? 0.327 8.963 -6.921 1.00 89.50 105 GLU A C 1
ATOM 850 O O . GLU A 1 105 ? 0.539 10.002 -6.298 1.00 89.50 105 GLU A O 1
ATOM 855 N N . ILE A 1 106 ? 1.216 7.980 -7.018 1.00 84.81 106 ILE A N 1
ATOM 856 C CA . ILE A 1 106 ? 2.575 8.074 -6.494 1.00 84.81 106 ILE A CA 1
ATOM 857 C C . ILE A 1 106 ? 3.544 7.787 -7.641 1.00 84.81 106 ILE A C 1
ATOM 859 O O . ILE A 1 106 ? 3.429 6.770 -8.333 1.00 84.81 106 ILE A O 1
ATOM 863 N N . LEU A 1 107 ? 4.482 8.710 -7.831 1.00 82.12 107 LEU A N 1
ATOM 864 C CA . LEU A 1 107 ? 5.574 8.634 -8.800 1.00 82.12 107 LEU A CA 1
ATOM 865 C C . LEU A 1 107 ? 6.851 8.097 -8.139 1.00 82.12 107 LEU A C 1
ATOM 867 O O . LEU A 1 107 ? 6.997 8.160 -6.916 1.00 82.12 107 LEU A O 1
ATOM 871 N N . SER A 1 108 ? 7.790 7.590 -8.940 1.00 71.88 108 SER A N 1
ATOM 872 C CA . SER A 1 108 ? 8.999 6.952 -8.412 1.00 71.88 108 SER A CA 1
ATOM 873 C C . SER A 1 108 ? 9.952 7.838 -7.642 1.00 71.88 108 SER A C 1
ATOM 875 O O . SER A 1 108 ? 10.555 7.391 -6.667 1.00 71.88 108 SER A O 1
ATOM 877 N N . ASP A 1 109 ? 10.009 9.115 -7.985 1.00 73.19 109 ASP A N 1
ATOM 878 C CA . ASP A 1 109 ? 10.732 10.129 -7.223 1.00 73.19 109 ASP A CA 1
ATOM 879 C C . ASP A 1 109 ? 10.143 10.362 -5.818 1.00 73.19 109 ASP A C 1
ATOM 881 O O . ASP A 1 109 ? 10.833 10.851 -4.920 1.00 73.19 109 ASP A O 1
ATOM 885 N N . GLN A 1 110 ? 8.884 9.974 -5.607 1.00 66.81 110 GLN A N 1
ATOM 886 C CA . GLN A 1 110 ? 8.159 10.069 -4.342 1.00 66.81 110 GLN A CA 1
ATOM 887 C C . GLN A 1 110 ? 8.098 8.743 -3.580 1.00 66.81 110 GLN A C 1
ATOM 889 O O . GLN A 1 110 ? 7.631 8.738 -2.435 1.00 66.81 110 GLN A O 1
ATOM 894 N N . PHE A 1 111 ? 8.591 7.637 -4.154 1.00 66.81 111 PHE A N 1
ATOM 895 C CA . PHE A 1 111 ? 8.772 6.381 -3.427 1.00 66.81 111 PHE A CA 1
ATOM 896 C C . PHE A 1 111 ? 9.912 6.534 -2.412 1.00 66.81 111 PHE A C 1
ATOM 898 O O . PHE A 1 111 ? 11.030 6.046 -2.574 1.00 66.81 111 PHE A O 1
ATOM 905 N N . LYS A 1 112 ? 9.610 7.178 -1.280 1.00 65.00 112 LYS A N 1
ATOM 906 C CA . LYS A 1 112 ? 10.253 6.799 -0.022 1.00 65.00 112 LYS A CA 1
ATOM 907 C C . LYS A 1 112 ? 9.926 5.319 0.213 1.00 65.00 112 LYS A C 1
ATOM 909 O O . LYS A 1 112 ? 8.929 4.815 -0.298 1.00 65.00 112 LYS A O 1
ATOM 914 N N . LYS A 1 113 ? 10.743 4.614 1.005 1.00 69.56 113 LYS A N 1
ATOM 915 C CA . LYS A 1 113 ? 10.504 3.196 1.359 1.00 69.56 113 LYS A CA 1
ATOM 916 C C . LYS A 1 113 ? 9.039 2.922 1.754 1.00 69.56 113 LYS A C 1
ATOM 918 O O . LYS A 1 113 ? 8.527 1.831 1.514 1.00 69.56 113 LYS A O 1
ATOM 923 N N . GLU A 1 114 ? 8.384 3.929 2.327 1.00 82.69 114 GLU A N 1
ATOM 924 C CA . GLU A 1 114 ? 6.971 3.938 2.661 1.00 82.69 114 GLU A CA 1
ATOM 925 C C . GLU A 1 114 ? 6.326 5.312 2.384 1.00 82.69 114 GLU A C 1
ATOM 927 O O . GLU A 1 114 ? 6.948 6.352 2.625 1.00 82.69 114 GLU A O 1
ATOM 932 N N . THR A 1 115 ? 5.074 5.315 1.918 1.00 86.44 115 THR A N 1
ATOM 933 C CA . THR A 1 115 ? 4.245 6.525 1.751 1.00 86.44 115 THR A CA 1
ATOM 934 C C . THR A 1 115 ? 2.935 6.354 2.510 1.00 86.44 115 THR A C 1
ATOM 936 O O . THR A 1 115 ? 2.208 5.397 2.262 1.00 86.44 115 THR A O 1
ATOM 939 N N . THR A 1 116 ? 2.615 7.287 3.409 1.00 88.19 116 THR A N 1
ATOM 940 C CA . THR A 1 116 ? 1.424 7.227 4.272 1.00 88.19 116 THR A CA 1
ATOM 941 C C . THR A 1 116 ? 0.437 8.331 3.928 1.00 88.19 116 THR A C 1
ATOM 943 O O . THR A 1 116 ? 0.834 9.484 3.769 1.00 88.19 116 THR A O 1
ATOM 946 N N . PHE A 1 117 ? -0.849 7.996 3.880 1.00 85.75 117 PHE A N 1
ATOM 947 C CA . PHE A 1 117 ? -1.938 8.958 3.736 1.00 85.75 117 PHE A CA 1
ATOM 948 C C . PHE A 1 117 ? -3.136 8.564 4.605 1.00 85.75 117 PHE A C 1
ATOM 950 O O . PHE A 1 117 ? -3.378 7.385 4.875 1.00 85.75 117 PHE A O 1
ATOM 957 N N . ALA A 1 118 ? -3.886 9.574 5.037 1.00 86.50 118 ALA A N 1
ATOM 958 C CA . ALA A 1 118 ? -5.131 9.399 5.769 1.00 86.50 118 ALA A CA 1
ATOM 959 C C . ALA A 1 118 ? -6.261 9.005 4.810 1.00 86.50 118 ALA A C 1
ATOM 961 O O . ALA A 1 118 ? -6.403 9.587 3.731 1.00 86.50 118 ALA A O 1
ATOM 962 N N . LEU A 1 119 ? -7.084 8.042 5.216 1.00 81.44 119 LEU A N 1
ATOM 963 C CA . LEU A 1 119 ? -8.326 7.731 4.528 1.00 81.44 119 LEU A CA 1
ATOM 964 C C . LEU A 1 119 ? -9.370 8.807 4.855 1.00 81.44 119 LEU A C 1
ATOM 966 O O . LEU A 1 119 ? -9.598 9.093 6.033 1.00 81.44 119 LEU A O 1
ATOM 970 N N . PRO A 1 120 ? -10.062 9.367 3.850 1.00 71.75 120 PRO A N 1
ATOM 971 C CA . PRO A 1 120 ? -11.209 10.234 4.049 1.00 71.75 120 PRO A CA 1
ATOM 972 C C . PRO A 1 120 ? -12.417 9.369 4.422 1.00 71.75 120 PRO A C 1
ATOM 974 O O . PRO A 1 120 ? -13.350 9.182 3.643 1.00 71.75 120 PRO A O 1
ATOM 977 N N . LEU A 1 121 ? -12.385 8.793 5.622 1.00 67.19 121 LEU A N 1
ATOM 978 C CA . LEU A 1 121 ? -13.566 8.185 6.213 1.00 67.19 121 LEU A CA 1
ATOM 979 C C . LEU A 1 121 ? -14.481 9.343 6.592 1.00 67.19 121 LEU A C 1
ATOM 981 O O . LEU A 1 121 ? -14.123 10.191 7.409 1.00 67.19 121 LEU A O 1
ATOM 985 N N . SER A 1 122 ? -15.607 9.447 5.895 1.00 50.53 122 SER A N 1
ATOM 986 C CA . SER A 1 122 ? -16.531 10.566 6.023 1.00 50.53 122 SER A CA 1
ATOM 987 C C . SER A 1 122 ? -16.865 10.820 7.490 1.00 50.53 122 SER A C 1
ATOM 989 O O . SER A 1 122 ? -17.365 9.927 8.176 1.00 50.53 122 SER A O 1
ATOM 991 N N . LYS A 1 123 ? -16.626 12.059 7.937 1.00 4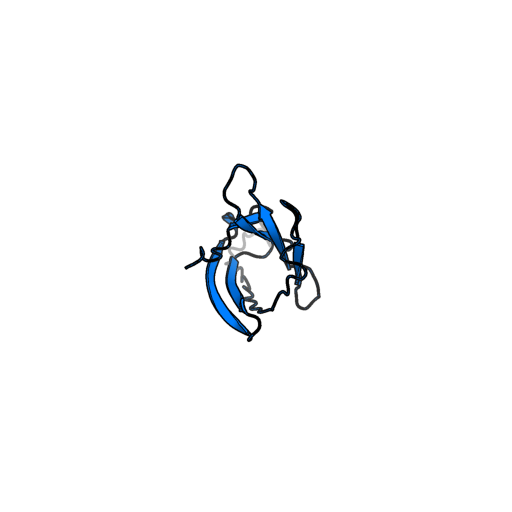2.72 123 LYS A N 1
ATOM 992 C CA . LYS A 1 123 ? -17.206 12.602 9.168 1.00 42.72 123 LYS A CA 1
ATOM 993 C C . LYS A 1 123 ? -18.701 12.247 9.192 1.00 42.72 123 LYS A C 1
ATOM 995 O O . LYS A 1 123 ? -19.327 12.314 8.127 1.00 42.72 123 LYS A O 1
ATOM 1000 N N . PRO A 1 124 ? -19.260 11.841 10.345 1.00 37.94 124 PRO A N 1
ATOM 1001 C CA . PRO A 1 124 ? -20.674 11.501 10.432 1.00 37.94 124 PRO A CA 1
ATOM 1002 C C . PRO A 1 124 ? -21.505 12.658 9.864 1.00 37.94 124 PRO A C 1
ATOM 1004 O O . PRO A 1 124 ? -21.233 13.821 10.169 1.00 37.94 124 PRO A O 1
ATOM 1007 N N . LYS A 1 125 ? -22.443 12.325 8.971 1.00 34.12 125 LYS A N 1
ATOM 1008 C CA . LYS A 1 125 ? -23.482 13.255 8.516 1.00 34.12 125 LYS A CA 1
ATOM 1009 C C . LYS A 1 125 ? -24.358 13.683 9.685 1.00 34.12 125 LYS A C 1
ATOM 1011 O O . LYS A 1 125 ? -24.629 12.816 10.545 1.00 34.12 125 LYS A O 1
#

Foldseek 3Di:
DDDDPNDDDPDDDDDDDDDDDDDDDDDDDDPPPVPFDAPDWDKDFDADPVRHGAKIKTWHWHDDDPGDIFIKIKIAGPDLPDAKDKDWDWDQDPVGDTDTQDMDIDGSVRPDRMDMDTTCPDDDD